Protein AF-A0A5N6SXN6-F1 (afdb_monomer_lite)

Sequence (174 aa):
MSVNTVGSVQGPEFLRRMLSLKTRLKDRTCPPSPDPSPRQLAESYRSSALIYLYRVMRRAFPMQRDELSSKATIQVASVVDSISQIPPRSLPECTLLFPPFLAGGEATAESHMESLRHRMLDIIESRGFKNVEVALSVLEKLWRLRITGRTTMEAVRVGWLDIVQQNGIELPLT

Organism: Aspergillus pseudotamarii (NCBI:txid132259)

Structure (mmCIF, N/CA/C/O backbone):
data_AF-A0A5N6SXN6-F1
#
_entry.id   AF-A0A5N6SXN6-F1
#
loop_
_atom_site.group_PDB
_atom_site.id
_atom_site.type_symbol
_atom_site.label_atom_id
_atom_site.label_alt_id
_atom_site.label_comp_id
_atom_site.label_asym_id
_atom_site.label_entity_id
_atom_site.label_seq_id
_atom_site.pdbx_PDB_ins_code
_atom_site.Cartn_x
_atom_site.Cartn_y
_atom_site.Cartn_z
_atom_site.occupancy
_atom_site.B_iso_or_equiv
_atom_site.auth_seq_id
_atom_site.auth_comp_id
_atom_site.auth_asym_id
_atom_site.auth_atom_id
_atom_site.pdbx_PDB_model_num
ATOM 1 N N . MET A 1 1 ? -34.735 -11.577 25.569 1.00 34.59 1 MET A N 1
ATOM 2 C CA . MET A 1 1 ? -33.868 -12.351 24.655 1.00 34.59 1 MET A CA 1
ATOM 3 C C . MET A 1 1 ? -32.653 -11.505 24.335 1.00 34.59 1 MET A C 1
ATOM 5 O O . MET A 1 1 ? -32.795 -10.313 24.104 1.00 34.59 1 MET A O 1
ATOM 9 N N . SER A 1 2 ? -31.482 -12.103 24.503 1.00 31.47 2 SER A N 1
ATOM 10 C CA . SER A 1 2 ? 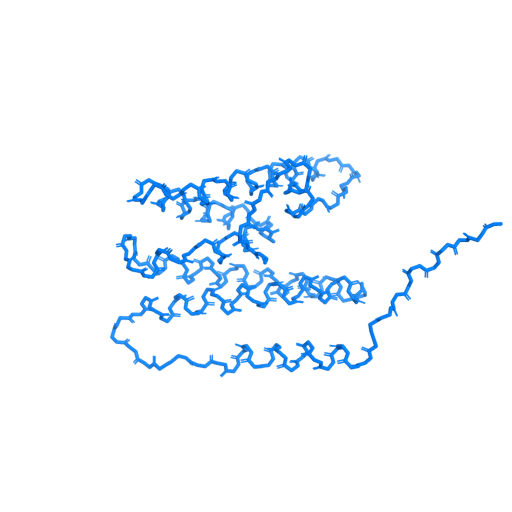-30.228 -11.454 24.879 1.00 31.47 2 SER A CA 1
ATOM 11 C C . SER A 1 2 ? -29.608 -10.579 23.789 1.00 31.47 2 SER A C 1
ATOM 13 O O . SER A 1 2 ? -29.466 -10.997 22.643 1.00 31.47 2 SER A O 1
ATOM 15 N N . VAL A 1 3 ? -29.183 -9.380 24.188 1.00 35.00 3 VAL A N 1
ATOM 16 C CA . VAL A 1 3 ? -28.285 -8.516 23.418 1.00 35.00 3 VAL A CA 1
ATOM 17 C C . VAL A 1 3 ? -26.883 -9.119 23.516 1.00 35.00 3 VAL A C 1
ATOM 19 O O . VAL A 1 3 ? -26.312 -9.196 24.601 1.00 35.00 3 VAL A O 1
ATOM 22 N N . ASN A 1 4 ? -26.350 -9.595 22.391 1.00 32.53 4 ASN A N 1
ATOM 23 C CA . ASN A 1 4 ? -24.990 -10.118 22.303 1.00 32.53 4 ASN A CA 1
ATOM 24 C C . ASN A 1 4 ? -23.973 -8.980 22.454 1.00 32.53 4 ASN A C 1
ATOM 26 O O . ASN A 1 4 ? -23.723 -8.211 21.526 1.00 32.53 4 ASN A O 1
ATOM 30 N N . THR A 1 5 ? -23.354 -8.906 23.626 1.00 39.94 5 THR A N 1
ATOM 31 C CA . THR A 1 5 ? -22.204 -8.053 23.922 1.00 39.94 5 THR A CA 1
ATOM 32 C C . THR A 1 5 ? -20.956 -8.612 23.230 1.00 39.94 5 THR A C 1
ATOM 34 O O . THR A 1 5 ? -20.186 -9.364 23.822 1.00 39.94 5 THR A O 1
ATOM 37 N N . VAL A 1 6 ? -20.716 -8.250 21.967 1.00 41.34 6 VAL A N 1
ATOM 38 C CA . VAL A 1 6 ? -19.408 -8.473 21.319 1.00 41.34 6 VAL A CA 1
ATOM 39 C C . VAL A 1 6 ? -18.481 -7.323 21.716 1.00 41.34 6 VAL A C 1
ATOM 41 O O . VAL A 1 6 ? -18.235 -6.390 20.956 1.00 41.34 6 VAL A O 1
ATOM 44 N N . GLY A 1 7 ? -18.017 -7.355 22.965 1.00 38.72 7 GLY A N 1
ATOM 45 C CA . GLY A 1 7 ? -17.086 -6.384 23.531 1.00 38.72 7 GLY A CA 1
ATOM 46 C C . GLY A 1 7 ? -15.751 -7.035 23.890 1.00 38.72 7 GLY A C 1
ATOM 47 O O . GLY A 1 7 ? -15.649 -7.705 24.906 1.00 38.72 7 GLY A O 1
ATOM 48 N N . SER A 1 8 ? -14.723 -6.789 23.071 1.00 47.69 8 SER A N 1
ATOM 49 C CA . SER A 1 8 ? -13.302 -6.767 23.462 1.00 47.69 8 SER A CA 1
ATOM 50 C C . SER A 1 8 ? -12.718 -8.004 24.186 1.00 47.69 8 SER A C 1
ATOM 52 O O . SER A 1 8 ? -12.332 -7.930 25.351 1.00 47.69 8 SER A O 1
ATOM 54 N N . VAL A 1 9 ? -12.486 -9.106 23.462 1.00 49.50 9 VAL A N 1
ATOM 55 C CA . VAL A 1 9 ? -11.634 -10.230 23.926 1.00 49.50 9 VAL A CA 1
ATOM 56 C C . VAL A 1 9 ? -10.223 -10.125 23.331 1.00 49.50 9 VAL A C 1
ATOM 58 O O . VAL A 1 9 ? -9.713 -11.053 22.712 1.00 49.50 9 VAL A O 1
ATOM 61 N N . GLN A 1 10 ? -9.571 -8.969 23.445 1.00 64.19 10 GLN A N 1
ATOM 62 C CA . GLN A 1 10 ? -8.147 -8.852 23.113 1.00 64.19 10 GLN A CA 1
ATOM 63 C C . GLN A 1 10 ? -7.425 -8.204 24.292 1.00 64.19 10 GLN A C 1
ATOM 65 O O . GLN A 1 10 ? -7.380 -6.989 24.438 1.00 64.19 10 GLN A O 1
ATOM 70 N N . GLY A 1 11 ? -6.943 -9.065 25.193 1.00 75.12 11 GLY A N 1
ATOM 71 C CA . GLY A 1 11 ? -6.340 -8.687 26.470 1.00 75.12 11 GLY A CA 1
ATOM 72 C C . GLY A 1 11 ? -4.941 -8.048 26.363 1.00 75.12 11 GLY A C 1
ATOM 73 O O . GLY A 1 11 ? -4.418 -7.853 25.262 1.00 75.12 11 GLY A O 1
ATOM 74 N N . PRO A 1 12 ? -4.287 -7.765 27.507 1.00 80.62 12 PRO A N 1
ATOM 75 C CA . PRO A 1 12 ? -2.975 -7.099 27.575 1.00 80.62 12 PRO A CA 1
ATOM 76 C C . PRO A 1 12 ? -1.869 -7.828 26.794 1.00 80.62 12 PRO A C 1
ATOM 78 O O . PRO A 1 12 ? -0.982 -7.200 26.217 1.00 80.62 12 PRO A O 1
ATOM 81 N N . GLU A 1 13 ? -1.963 -9.153 26.696 1.00 87.81 13 GLU A N 1
ATOM 82 C CA . GLU A 1 13 ? -1.066 -9.990 25.896 1.00 87.81 13 GLU A CA 1
ATOM 83 C C . GLU A 1 13 ? -1.103 -9.666 24.401 1.00 87.81 13 GLU A C 1
ATOM 85 O O . GLU A 1 13 ? -0.066 -9.640 23.733 1.00 87.81 13 GLU A O 1
ATOM 90 N N . PHE A 1 14 ? -2.291 -9.378 23.868 1.00 87.62 14 PHE A N 1
ATOM 91 C CA . PHE A 1 14 ? -2.446 -9.003 22.470 1.00 87.62 14 PHE A CA 1
ATOM 92 C C . PHE A 1 14 ? -1.757 -7.666 22.193 1.00 87.62 14 PHE A C 1
ATOM 94 O O . PHE A 1 14 ? -0.944 -7.565 21.273 1.00 87.62 14 PHE A O 1
ATOM 101 N N . LEU A 1 15 ? -2.006 -6.664 23.042 1.00 87.69 15 LEU A N 1
ATOM 102 C CA . LEU A 1 15 ? -1.361 -5.357 22.932 1.00 87.69 15 LEU A CA 1
ATOM 103 C C . LEU A 1 15 ? 0.166 -5.482 23.001 1.00 87.69 15 LEU A C 1
ATOM 105 O O . LEU A 1 15 ? 0.864 -4.924 22.155 1.00 87.69 15 LEU A O 1
ATOM 109 N N . ARG A 1 16 ? 0.688 -6.273 23.947 1.00 91.44 16 ARG A N 1
ATOM 110 C CA . ARG A 1 16 ? 2.127 -6.537 24.085 1.00 91.44 16 ARG A CA 1
ATOM 111 C C . ARG A 1 16 ? 2.730 -7.117 22.804 1.00 91.44 16 ARG A C 1
ATOM 113 O O . ARG A 1 16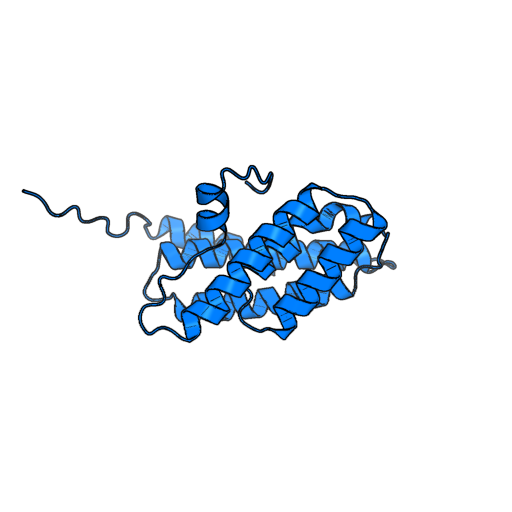 ? 3.774 -6.647 22.352 1.00 91.44 16 ARG A O 1
ATOM 120 N N . ARG A 1 17 ? 2.060 -8.094 22.183 1.00 93.56 17 ARG A N 1
ATOM 121 C CA . ARG A 1 17 ? 2.497 -8.688 20.907 1.00 93.56 17 ARG A CA 1
ATOM 122 C C . ARG A 1 17 ? 2.489 -7.670 19.768 1.00 93.56 17 ARG A C 1
ATOM 124 O O . ARG A 1 17 ? 3.462 -7.603 19.021 1.00 93.56 17 ARG A O 1
ATOM 131 N N . MET A 1 18 ? 1.437 -6.858 19.650 1.00 92.56 18 MET A N 1
ATOM 132 C CA . MET A 1 18 ? 1.347 -5.820 18.614 1.00 92.56 18 MET A CA 1
ATOM 133 C C . MET A 1 18 ? 2.438 -4.756 18.779 1.00 92.56 18 MET A C 1
ATOM 135 O O . MET A 1 18 ? 3.071 -4.366 17.800 1.00 92.56 18 MET A O 1
ATOM 139 N N . LEU A 1 19 ? 2.716 -4.325 20.013 1.00 92.94 19 LEU A N 1
ATOM 140 C CA . LEU A 1 19 ? 3.790 -3.373 20.302 1.00 92.94 19 LEU A CA 1
ATOM 141 C C . LEU A 1 19 ? 5.174 -3.967 20.014 1.00 92.94 19 LEU A C 1
ATOM 143 O O . LEU A 1 19 ? 5.983 -3.311 19.365 1.00 92.94 19 LEU A O 1
ATOM 147 N N . SER A 1 20 ? 5.423 -5.218 20.409 1.00 95.12 20 SER A N 1
ATOM 148 C CA . SER A 1 20 ? 6.669 -5.921 20.081 1.00 95.12 20 SER A CA 1
ATOM 149 C C . SER A 1 20 ? 6.879 -6.030 18.568 1.00 95.12 20 SER A C 1
ATOM 151 O O . SER A 1 20 ? 7.961 -5.724 18.066 1.00 95.12 20 SER A O 1
ATOM 153 N N . LEU A 1 21 ? 5.835 -6.402 17.818 1.00 94.19 21 LEU A N 1
ATOM 154 C CA . LEU A 1 21 ? 5.900 -6.483 16.360 1.00 94.19 21 LEU A CA 1
ATOM 155 C C . LEU A 1 21 ? 6.171 -5.112 15.730 1.00 94.19 21 LEU A C 1
ATOM 157 O O . LEU A 1 21 ? 7.016 -5.004 14.846 1.00 94.19 21 LEU A O 1
ATOM 161 N N . LYS A 1 22 ? 5.503 -4.061 16.215 1.00 94.81 22 LYS A N 1
ATOM 162 C CA . LYS A 1 22 ? 5.736 -2.681 15.776 1.00 94.81 22 LYS A CA 1
ATOM 163 C C . LYS A 1 22 ? 7.195 -2.268 15.970 1.00 94.81 22 LYS A C 1
ATOM 165 O O . LYS A 1 22 ? 7.774 -1.704 15.048 1.00 94.81 22 LYS A O 1
ATOM 170 N N . THR A 1 23 ? 7.775 -2.532 17.141 1.00 94.75 23 THR A N 1
ATOM 171 C CA . THR A 1 23 ? 9.180 -2.216 17.439 1.00 94.75 23 THR A CA 1
ATOM 172 C C . THR A 1 23 ? 10.114 -2.968 16.498 1.00 94.75 23 THR A C 1
ATOM 174 O O . THR A 1 23 ? 10.898 -2.348 15.792 1.00 94.75 23 THR A O 1
ATOM 177 N N . ARG A 1 24 ? 9.931 -4.285 16.350 1.00 94.94 24 ARG A N 1
ATOM 178 C CA . ARG A 1 24 ? 10.735 -5.106 15.428 1.00 94.94 24 ARG A CA 1
ATOM 179 C C . ARG A 1 24 ? 10.653 -4.642 13.974 1.00 94.94 24 ARG A C 1
ATOM 181 O O . ARG A 1 24 ? 11.650 -4.695 13.263 1.00 94.94 24 ARG A O 1
ATOM 188 N N . LEU A 1 25 ? 9.475 -4.210 13.520 1.00 93.62 25 LEU A N 1
ATOM 189 C CA . LEU A 1 25 ? 9.309 -3.639 12.184 1.00 93.62 25 LEU A CA 1
ATOM 190 C C . LEU A 1 25 ? 10.050 -2.308 12.052 1.00 93.62 25 LEU A C 1
ATOM 192 O O . LEU A 1 25 ? 10.621 -2.050 11.003 1.00 93.62 25 LEU A O 1
ATOM 196 N N . LYS A 1 26 ? 10.056 -1.464 13.087 1.00 92.12 26 LYS A N 1
ATOM 197 C CA . LYS A 1 26 ? 10.729 -0.160 13.054 1.00 92.12 26 LYS A CA 1
ATOM 198 C C . LYS A 1 26 ? 12.247 -0.259 13.115 1.00 92.12 26 LYS A C 1
ATOM 200 O O . LYS A 1 26 ? 12.901 0.485 12.394 1.00 92.12 26 LYS A O 1
ATOM 205 N N . ASP A 1 27 ? 12.765 -1.177 13.919 1.00 92.12 27 ASP A N 1
ATOM 206 C CA . ASP A 1 27 ? 14.200 -1.308 14.191 1.00 92.12 27 ASP A CA 1
ATOM 207 C C . ASP A 1 27 ? 14.943 -2.083 13.096 1.00 92.12 27 ASP A C 1
ATOM 209 O O . ASP A 1 27 ? 16.170 -2.170 13.102 1.00 92.12 27 ASP A O 1
ATOM 213 N N . ARG A 1 28 ? 14.213 -2.666 12.138 1.00 86.81 28 ARG A N 1
ATOM 214 C CA . ARG A 1 28 ? 14.816 -3.390 11.022 1.00 86.81 28 ARG A CA 1
ATOM 215 C C . ARG A 1 28 ? 15.556 -2.421 10.106 1.00 86.81 28 ARG A C 1
ATOM 217 O O . ARG A 1 28 ? 14.949 -1.534 9.513 1.00 86.81 28 ARG A O 1
ATOM 224 N N . THR A 1 29 ? 16.848 -2.660 9.934 1.00 87.56 29 THR A N 1
ATOM 225 C CA . THR A 1 29 ? 17.707 -1.938 8.998 1.00 87.56 29 THR A CA 1
ATOM 226 C C . THR A 1 29 ? 18.016 -2.803 7.780 1.00 87.56 29 THR A C 1
ATOM 228 O O . THR A 1 29 ? 18.074 -4.033 7.860 1.00 87.56 29 THR A O 1
ATOM 231 N N . CYS A 1 30 ? 18.197 -2.153 6.632 1.00 84.56 30 CYS A N 1
ATOM 232 C CA . CYS A 1 30 ? 18.748 -2.798 5.447 1.00 84.56 30 CYS A CA 1
ATOM 233 C C . CYS A 1 30 ? 20.255 -2.520 5.381 1.00 84.56 30 CYS A C 1
ATOM 235 O O . CYS A 1 30 ? 20.663 -1.389 5.664 1.00 84.56 30 CYS A O 1
ATOM 237 N N . PRO A 1 31 ? 21.082 -3.505 4.997 1.00 85.69 31 PRO A N 1
ATOM 238 C CA . PRO A 1 31 ? 22.493 -3.255 4.744 1.00 85.69 31 PRO A CA 1
ATOM 239 C C . PRO A 1 31 ? 22.663 -2.231 3.606 1.00 85.69 31 PRO A C 1
ATOM 241 O O . PRO A 1 31 ? 21.795 -2.133 2.730 1.00 85.69 31 PRO A O 1
ATOM 244 N N . PRO A 1 32 ? 23.762 -1.457 3.604 1.00 84.81 32 PRO A N 1
ATOM 245 C CA . PRO A 1 32 ? 24.049 -0.532 2.518 1.00 84.81 32 PRO A CA 1
ATOM 246 C C . PRO A 1 32 ? 24.235 -1.304 1.206 1.00 84.81 32 PRO A C 1
ATOM 248 O O . PRO A 1 32 ? 24.896 -2.339 1.168 1.00 84.81 32 PRO A O 1
ATOM 251 N N . SER A 1 33 ? 23.642 -0.787 0.132 1.00 83.75 33 SER A N 1
ATOM 252 C CA . SER A 1 33 ? 23.721 -1.344 -1.219 1.00 83.75 33 SER A CA 1
ATOM 253 C C . SER A 1 33 ? 23.948 -0.201 -2.213 1.00 83.75 33 SER A C 1
ATOM 255 O O . SER A 1 33 ? 23.331 0.855 -2.040 1.00 83.75 33 SER A O 1
ATOM 257 N N . PRO A 1 34 ? 24.794 -0.387 -3.245 1.00 86.25 34 PRO A N 1
ATOM 258 C CA . PRO A 1 34 ? 24.941 0.583 -4.330 1.00 86.25 34 PRO A CA 1
ATOM 259 C C . PRO A 1 34 ? 23.624 0.820 -5.075 1.00 86.25 34 PRO A C 1
ATOM 261 O O . PRO A 1 34 ? 23.320 1.947 -5.451 1.00 86.25 34 PRO A O 1
ATOM 264 N N . ASP A 1 35 ? 22.830 -0.240 -5.251 1.00 88.25 35 ASP A N 1
ATOM 265 C CA . ASP A 1 35 ? 21.473 -0.143 -5.776 1.00 88.25 35 ASP A CA 1
ATOM 266 C C . ASP A 1 35 ? 20.498 0.126 -4.615 1.00 88.25 35 ASP A C 1
ATOM 268 O O . ASP A 1 35 ? 20.360 -0.728 -3.727 1.00 88.25 35 ASP A O 1
ATOM 272 N N . PRO A 1 36 ? 19.815 1.286 -4.582 1.00 88.56 36 PRO A N 1
ATOM 273 C CA . PRO A 1 36 ? 18.842 1.587 -3.543 1.00 88.56 36 PRO A CA 1
ATOM 274 C C . PRO A 1 36 ? 17.527 0.813 -3.715 1.00 88.56 36 PRO A C 1
ATOM 276 O O . PRO A 1 36 ? 16.739 0.776 -2.769 1.00 88.56 36 PRO A O 1
ATOM 279 N N . SER A 1 37 ? 17.266 0.200 -4.874 1.00 91.44 37 SER A N 1
ATOM 280 C CA . SER A 1 37 ? 15.971 -0.403 -5.202 1.00 91.44 37 SER A CA 1
ATOM 281 C C . SER A 1 37 ? 15.540 -1.542 -4.259 1.00 91.44 37 SER A C 1
ATOM 283 O O . SER A 1 37 ? 14.380 -1.526 -3.834 1.00 91.44 37 SER A O 1
ATOM 285 N N . PRO A 1 38 ? 16.416 -2.463 -3.794 1.00 91.19 38 PRO A N 1
ATOM 286 C CA . PRO A 1 38 ? 16.017 -3.502 -2.842 1.00 91.19 38 PRO A CA 1
ATOM 287 C C . PRO A 1 38 ? 15.713 -2.926 -1.457 1.00 91.19 38 PRO A C 1
ATOM 289 O O . PRO A 1 38 ? 14.818 -3.406 -0.763 1.00 91.19 38 PRO A O 1
ATOM 292 N N . ARG A 1 39 ? 16.426 -1.862 -1.061 1.00 93.62 39 ARG A N 1
ATOM 293 C CA . ARG A 1 39 ? 16.140 -1.133 0.178 1.00 93.62 39 ARG A CA 1
ATOM 294 C C . ARG A 1 39 ? 14.769 -0.475 0.090 1.00 93.62 39 ARG A C 1
ATOM 296 O O . ARG A 1 39 ? 13.967 -0.664 0.992 1.00 93.62 39 ARG A O 1
ATOM 303 N N . GLN A 1 40 ? 14.468 0.231 -0.999 1.00 95.31 40 GLN A N 1
ATOM 304 C CA . GLN A 1 40 ? 13.153 0.855 -1.176 1.00 95.31 40 GLN A CA 1
ATOM 305 C C . GLN A 1 40 ? 12.021 -0.172 -1.215 1.00 95.31 40 GLN A C 1
ATOM 307 O O . GLN A 1 40 ? 10.957 0.049 -0.634 1.00 95.31 40 GLN A O 1
ATOM 312 N N . LEU A 1 41 ? 12.267 -1.339 -1.811 1.00 95.00 41 LEU A N 1
ATOM 313 C CA . LEU A 1 41 ? 11.327 -2.447 -1.747 1.00 95.00 41 LEU A CA 1
ATOM 314 C C . LEU A 1 41 ? 11.075 -2.873 -0.295 1.00 95.00 41 LEU A C 1
ATOM 316 O O . LEU A 1 41 ? 9.923 -2.905 0.140 1.00 95.00 41 LEU A O 1
ATOM 320 N N . ALA A 1 42 ? 12.132 -3.143 0.473 1.00 94.62 42 ALA A N 1
ATOM 321 C CA . ALA A 1 42 ? 12.014 -3.527 1.876 1.00 94.62 42 ALA A CA 1
ATOM 322 C C . ALA A 1 42 ? 11.286 -2.463 2.718 1.00 94.62 42 ALA A C 1
ATOM 324 O O . ALA A 1 42 ? 10.431 -2.811 3.537 1.00 94.62 42 ALA A O 1
ATOM 325 N N . GLU A 1 43 ? 11.566 -1.180 2.480 1.00 95.38 43 GLU A N 1
ATOM 326 C CA . GLU A 1 43 ? 10.892 -0.056 3.133 1.00 95.38 43 GLU A CA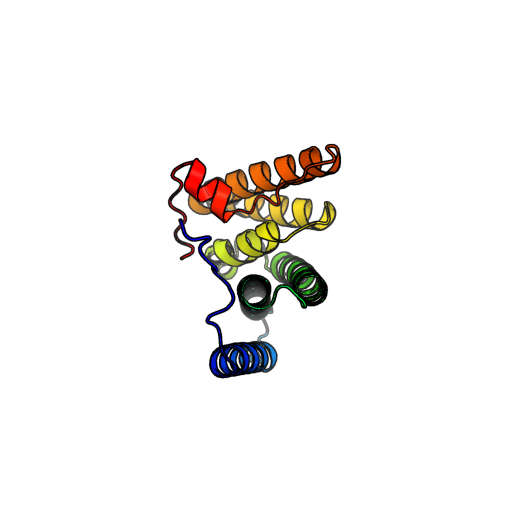 1
ATOM 327 C C . GLU A 1 43 ? 9.391 -0.019 2.818 1.00 95.38 43 GLU A C 1
ATOM 329 O O . GLU A 1 43 ? 8.570 0.055 3.736 1.00 95.38 43 GLU A O 1
ATOM 334 N N . SER A 1 44 ? 9.006 -0.195 1.549 1.00 97.06 44 SER A N 1
ATOM 335 C CA . SER A 1 44 ? 7.592 -0.232 1.154 1.00 97.06 44 SER A CA 1
ATOM 336 C C . SER A 1 44 ? 6.827 -1.370 1.848 1.00 97.06 44 SER A C 1
ATOM 338 O O . SER A 1 44 ? 5.718 -1.169 2.353 1.00 97.06 44 SER A O 1
ATOM 340 N N . TYR A 1 45 ? 7.435 -2.553 1.970 1.00 96.38 45 TYR A N 1
ATOM 341 C CA . TYR A 1 45 ? 6.852 -3.691 2.682 1.00 96.38 45 TYR A CA 1
ATOM 342 C C . TYR A 1 45 ? 6.770 -3.459 4.191 1.00 96.38 45 TYR A C 1
ATOM 344 O O . TYR A 1 45 ? 5.773 -3.824 4.817 1.00 96.38 45 TYR A O 1
ATOM 352 N N . ARG A 1 46 ? 7.788 -2.832 4.786 1.00 96.62 46 ARG A N 1
ATOM 353 C CA . ARG A 1 46 ? 7.825 -2.489 6.213 1.00 96.62 46 ARG A CA 1
ATOM 354 C C . ARG A 1 46 ? 6.710 -1.511 6.572 1.00 96.62 46 ARG A C 1
ATOM 356 O O . ARG A 1 46 ? 5.958 -1.763 7.517 1.00 96.62 46 ARG A O 1
ATOM 363 N N . SER A 1 47 ? 6.553 -0.442 5.794 1.00 97.75 47 SER A N 1
ATOM 364 C CA . SER A 1 47 ? 5.468 0.521 5.982 1.00 97.75 47 SER A CA 1
ATOM 365 C C . SER A 1 47 ? 4.101 -0.116 5.764 1.00 97.75 47 SER A C 1
ATOM 367 O O . SER A 1 47 ? 3.196 0.091 6.569 1.00 97.75 47 SER A O 1
ATOM 369 N N . SER A 1 48 ? 3.966 -0.991 4.771 1.00 97.38 48 SER A N 1
ATOM 370 C CA . SER A 1 48 ? 2.736 -1.755 4.536 1.00 97.38 48 SER A CA 1
ATOM 371 C C . SER A 1 48 ? 2.392 -2.671 5.716 1.00 97.38 48 SER A C 1
ATOM 373 O O . SER A 1 48 ? 1.276 -2.640 6.231 1.00 97.38 48 SER A O 1
ATOM 375 N N . ALA A 1 49 ? 3.358 -3.413 6.255 1.00 96.50 49 ALA A N 1
ATOM 376 C CA . ALA A 1 49 ? 3.139 -4.226 7.450 1.00 96.50 49 ALA A CA 1
ATOM 377 C C . ALA A 1 49 ? 2.677 -3.381 8.654 1.00 96.50 49 ALA A C 1
ATOM 379 O O . ALA A 1 49 ? 1.781 -3.794 9.394 1.00 96.50 49 ALA A O 1
ATOM 380 N N . LEU A 1 50 ? 3.229 -2.175 8.828 1.00 97.44 50 LEU A N 1
ATOM 381 C CA . LEU A 1 50 ? 2.779 -1.235 9.857 1.00 97.44 50 LEU A CA 1
ATOM 382 C C . LEU A 1 50 ? 1.348 -0.734 9.603 1.00 97.44 50 LEU A C 1
ATOM 384 O O . LEU A 1 50 ? 0.571 -0.655 10.553 1.00 97.44 50 LEU A O 1
ATOM 388 N N . ILE A 1 51 ? 0.968 -0.454 8.351 1.00 97.19 51 ILE A N 1
ATOM 389 C CA . ILE A 1 51 ? -0.418 -0.116 7.983 1.00 97.19 51 ILE A CA 1
ATOM 390 C C . ILE A 1 51 ? -1.371 -1.235 8.415 1.00 97.19 51 ILE A C 1
ATOM 392 O O . ILE A 1 51 ? -2.359 -0.976 9.109 1.00 97.19 51 ILE A O 1
ATOM 396 N N . TYR A 1 52 ? -1.058 -2.483 8.053 1.00 95.00 52 TYR A N 1
ATOM 397 C CA . TYR A 1 52 ? -1.870 -3.640 8.428 1.00 95.00 52 TYR A CA 1
ATOM 398 C C . TYR A 1 52 ? -1.982 -3.775 9.951 1.00 95.00 52 TYR A C 1
ATOM 400 O O . TYR A 1 52 ? -3.080 -3.929 10.490 1.00 95.00 52 TYR A O 1
ATOM 408 N N . LEU A 1 53 ? -0.860 -3.637 10.658 1.00 95.56 53 LEU A N 1
ATOM 409 C CA . LEU A 1 53 ? -0.810 -3.691 12.114 1.00 95.56 53 LEU A CA 1
ATOM 410 C C . LEU A 1 53 ? -1.716 -2.634 12.758 1.00 95.56 53 LEU A C 1
ATOM 412 O O . LEU A 1 53 ? -2.518 -2.957 13.634 1.00 95.56 53 LEU A O 1
ATOM 416 N N . TYR A 1 54 ? -1.653 -1.382 12.298 1.00 95.19 54 TYR A N 1
ATOM 417 C CA . TYR A 1 54 ? -2.517 -0.318 12.811 1.00 95.19 54 TYR A CA 1
ATOM 418 C C . TYR A 1 54 ? -3.992 -0.570 12.496 1.00 95.19 54 TYR A C 1
ATOM 420 O O . TYR A 1 54 ? -4.846 -0.295 13.338 1.00 95.19 54 TYR A O 1
ATOM 428 N N . ARG A 1 55 ? -4.314 -1.147 11.333 1.00 91.88 55 ARG A N 1
ATOM 429 C CA . ARG A 1 55 ? -5.684 -1.553 10.990 1.00 91.88 55 ARG A CA 1
ATOM 430 C C . ARG A 1 55 ? -6.222 -2.611 11.955 1.00 91.88 55 ARG A C 1
ATOM 432 O O . ARG A 1 55 ? -7.360 -2.490 12.409 1.00 91.88 55 ARG A O 1
ATOM 439 N N . VAL A 1 56 ? -5.411 -3.608 12.305 1.00 91.81 56 VAL A N 1
ATOM 440 C CA . VAL A 1 56 ? -5.769 -4.629 13.302 1.00 91.81 56 VAL A CA 1
ATOM 441 C C . VAL A 1 56 ? -5.953 -3.990 14.685 1.00 91.81 56 VAL A C 1
ATOM 443 O O . VAL A 1 56 ? -6.991 -4.182 15.317 1.00 91.81 56 VAL A O 1
ATOM 446 N N . MET A 1 57 ? -5.008 -3.154 15.125 1.00 91.81 57 MET A N 1
ATOM 447 C CA . MET A 1 57 ? -5.093 -2.458 16.415 1.00 91.81 57 MET A CA 1
ATOM 448 C C . MET A 1 57 ? -6.320 -1.538 16.509 1.00 91.81 57 MET A C 1
ATOM 450 O O . MET A 1 57 ? -6.944 -1.471 17.559 1.00 91.81 57 MET A O 1
ATOM 454 N N . ARG A 1 58 ? -6.729 -0.872 15.420 1.00 91.06 58 ARG A N 1
ATOM 455 C CA . ARG A 1 58 ? -7.932 -0.013 15.388 1.00 91.06 58 ARG A CA 1
ATOM 456 C C . ARG A 1 58 ? -9.226 -0.773 15.658 1.00 91.06 58 ARG A C 1
ATOM 458 O O . ARG A 1 58 ? -10.178 -0.180 16.161 1.00 91.06 58 ARG A O 1
ATOM 465 N N . ARG A 1 59 ? -9.283 -2.051 15.272 1.00 87.88 59 ARG A N 1
ATOM 466 C CA . ARG A 1 59 ? -10.431 -2.931 15.544 1.00 87.88 59 ARG A CA 1
ATOM 467 C C . ARG A 1 59 ? -10.443 -3.373 17.006 1.00 87.88 59 ARG A C 1
ATOM 469 O O . ARG A 1 59 ? -11.507 -3.419 17.608 1.00 87.88 59 ARG A O 1
ATOM 476 N N . ALA A 1 60 ? -9.263 -3.644 17.558 1.00 88.81 60 ALA A N 1
ATOM 477 C CA . ALA A 1 60 ? -9.073 -4.069 18.942 1.00 88.81 60 ALA A CA 1
ATOM 478 C C . ALA A 1 60 ? -9.268 -2.934 19.962 1.00 88.81 60 ALA A C 1
ATOM 480 O O . ALA A 1 60 ? -9.803 -3.156 21.042 1.00 88.81 60 ALA A O 1
ATOM 481 N N . PHE A 1 61 ? -8.851 -1.713 19.608 1.00 89.38 61 PHE A N 1
ATOM 482 C CA . PHE A 1 61 ? -8.800 -0.553 20.501 1.00 89.38 61 PHE A CA 1
ATOM 483 C C . PHE A 1 61 ? -9.532 0.655 19.888 1.00 89.38 61 PHE A C 1
ATOM 485 O O . PHE A 1 61 ? -8.888 1.589 19.399 1.00 89.38 61 PHE A O 1
ATOM 492 N N . PRO A 1 62 ? -10.881 0.682 19.912 1.00 87.75 62 PRO A N 1
ATOM 493 C CA . PRO A 1 62 ? -11.667 1.750 19.289 1.00 87.75 62 PRO A CA 1
ATOM 494 C C . PRO A 1 62 ? -11.337 3.159 19.801 1.00 87.75 62 PRO A C 1
ATOM 496 O O . PRO A 1 62 ? -11.380 4.105 19.021 1.00 87.75 62 PRO A O 1
ATOM 499 N N . MET A 1 63 ? -10.942 3.291 21.073 1.00 89.75 63 MET A N 1
ATOM 500 C CA . MET A 1 63 ? -10.577 4.579 21.685 1.00 89.75 63 MET A CA 1
ATOM 501 C C . MET A 1 63 ? -9.296 5.193 21.101 1.00 89.75 63 MET A C 1
ATOM 503 O O . MET A 1 63 ? -9.103 6.397 21.182 1.00 89.75 63 MET A O 1
ATOM 507 N N . GLN A 1 64 ? -8.430 4.388 20.474 1.00 90.69 64 GLN A N 1
ATOM 508 C CA . GLN A 1 64 ? -7.195 4.851 19.824 1.00 90.69 64 GLN A CA 1
ATOM 509 C C . GLN A 1 64 ? -7.353 4.979 18.301 1.00 90.69 64 GLN A C 1
ATOM 511 O O . GLN A 1 64 ? -6.366 5.076 17.568 1.00 90.69 64 GLN A O 1
ATOM 516 N N . ARG A 1 65 ? -8.590 4.927 17.786 1.00 89.75 65 ARG A N 1
ATOM 517 C CA . ARG A 1 65 ? -8.857 4.837 16.345 1.00 89.75 65 ARG A CA 1
ATOM 518 C C . ARG A 1 65 ? -8.218 5.974 15.554 1.00 89.75 65 ARG A C 1
ATOM 520 O O . ARG A 1 65 ? -7.633 5.696 14.505 1.00 89.75 65 ARG A O 1
ATOM 527 N N . ASP A 1 66 ? -8.329 7.209 16.025 1.00 91.38 66 ASP A N 1
ATOM 528 C CA . ASP A 1 66 ? -7.849 8.382 15.289 1.00 91.38 66 ASP A CA 1
ATOM 529 C C . ASP A 1 66 ? -6.323 8.470 15.306 1.00 91.38 66 ASP A C 1
ATOM 531 O O . ASP A 1 66 ? -5.702 8.640 14.257 1.00 91.38 66 ASP A O 1
ATOM 535 N N . GLU A 1 67 ? -5.703 8.213 16.460 1.00 94.81 67 GLU A N 1
ATOM 536 C CA . GLU A 1 67 ? -4.245 8.138 16.595 1.00 94.81 67 GLU A CA 1
ATOM 537 C C . GLU A 1 67 ? -3.648 7.059 15.675 1.00 94.81 67 GLU A C 1
ATOM 539 O O . GLU A 1 67 ? -2.682 7.296 14.944 1.00 94.81 67 GLU A O 1
ATOM 544 N N . LEU A 1 68 ? -4.240 5.862 15.667 1.00 94.75 68 LEU A N 1
ATOM 545 C CA . LEU A 1 68 ? -3.799 4.763 14.810 1.00 94.75 68 LEU A CA 1
ATOM 546 C C . LEU A 1 68 ? -4.076 5.037 13.324 1.00 94.75 68 LEU A C 1
ATOM 548 O O . LEU A 1 68 ? -3.306 4.592 12.474 1.00 94.75 68 LEU A O 1
ATOM 552 N N . SER A 1 69 ? -5.141 5.777 12.998 1.00 93.25 69 SER A N 1
ATOM 553 C CA . SER A 1 69 ? -5.423 6.203 11.619 1.00 93.25 69 SER A CA 1
ATOM 554 C C . SER A 1 69 ? -4.385 7.216 11.138 1.00 93.25 69 SER A C 1
ATOM 556 O O . SER A 1 69 ? -3.850 7.054 10.048 1.00 93.25 69 SER A O 1
ATOM 558 N N . SER A 1 70 ? -4.019 8.192 11.974 1.00 95.19 70 SER A N 1
ATOM 559 C CA . SER A 1 70 ? -2.941 9.146 11.681 1.00 95.19 70 SER A CA 1
ATOM 560 C C . SER A 1 70 ? -1.604 8.431 11.439 1.00 95.19 70 SER A C 1
ATOM 562 O O . SER A 1 70 ? -0.929 8.668 10.437 1.00 95.19 70 SER A O 1
ATOM 564 N N . LYS A 1 71 ? -1.266 7.447 12.284 1.00 96.62 71 LYS A N 1
ATOM 565 C CA . LYS A 1 71 ? -0.078 6.599 12.093 1.00 96.62 71 LYS A CA 1
ATOM 566 C C . LYS A 1 71 ? -0.107 5.812 10.781 1.00 96.62 71 LYS A C 1
ATOM 568 O O . LYS A 1 71 ? 0.937 5.686 10.146 1.00 96.62 71 LYS A O 1
ATOM 573 N N . ALA A 1 72 ? -1.265 5.292 10.371 1.00 96.00 72 ALA A N 1
ATOM 574 C CA . ALA A 1 72 ? -1.414 4.620 9.082 1.00 96.00 72 ALA A CA 1
ATOM 575 C C . ALA A 1 72 ? -1.214 5.595 7.910 1.00 96.00 72 ALA A C 1
ATOM 577 O O . ALA A 1 72 ? -0.482 5.261 6.985 1.00 96.00 72 ALA A O 1
ATOM 578 N N . THR A 1 73 ? -1.757 6.815 7.984 1.00 96.00 73 THR A N 1
ATOM 579 C CA . THR A 1 73 ? -1.555 7.861 6.965 1.00 96.00 73 THR A CA 1
ATOM 580 C C . THR A 1 73 ? -0.077 8.189 6.757 1.00 96.00 73 THR A C 1
ATOM 582 O O . THR A 1 73 ? 0.367 8.287 5.616 1.00 96.00 73 THR A O 1
ATOM 585 N N . ILE A 1 74 ? 0.707 8.288 7.836 1.00 97.50 74 ILE A N 1
ATOM 586 C CA . ILE A 1 74 ? 2.162 8.497 7.738 1.00 97.50 74 ILE A CA 1
ATOM 587 C C . ILE A 1 74 ? 2.820 7.353 6.956 1.00 97.50 74 ILE A C 1
ATOM 589 O O . ILE A 1 74 ? 3.669 7.589 6.105 1.00 97.50 74 ILE A O 1
ATOM 593 N N . GLN A 1 75 ? 2.416 6.107 7.216 1.00 98.31 75 GLN A N 1
ATOM 594 C CA . GLN A 1 75 ? 2.970 4.959 6.499 1.00 98.31 75 GLN A CA 1
ATOM 595 C C . GLN A 1 75 ? 2.514 4.887 5.038 1.00 98.31 75 GLN A C 1
ATOM 597 O O . GLN A 1 75 ? 3.283 4.412 4.211 1.00 98.31 75 GLN A O 1
ATOM 602 N N . VAL A 1 76 ? 1.316 5.377 4.695 1.00 98.38 76 VAL A N 1
ATOM 603 C CA . VAL A 1 76 ? 0.885 5.508 3.290 1.00 98.38 76 VAL A CA 1
ATOM 604 C C . VAL A 1 76 ? 1.841 6.425 2.528 1.00 98.38 76 VAL A C 1
ATOM 606 O O . VAL A 1 76 ? 2.296 6.042 1.454 1.00 98.38 76 VAL A O 1
ATOM 609 N N . ALA A 1 77 ? 2.193 7.582 3.100 1.00 98.25 77 ALA A N 1
ATOM 610 C CA . ALA A 1 77 ? 3.175 8.484 2.498 1.00 98.25 77 ALA A CA 1
ATOM 611 C C . ALA A 1 77 ? 4.534 7.786 2.316 1.00 98.25 77 ALA A C 1
ATOM 613 O O . ALA A 1 77 ? 5.075 7.783 1.217 1.00 98.25 77 ALA A O 1
ATOM 614 N N . SER A 1 78 ? 5.019 7.072 3.341 1.00 98.06 78 SER A N 1
ATOM 615 C CA . SER A 1 78 ? 6.266 6.298 3.236 1.00 98.06 78 SER A CA 1
ATOM 616 C C . SER A 1 78 ? 6.231 5.231 2.134 1.00 98.06 78 SER A C 1
ATOM 618 O O . SER A 1 78 ? 7.228 5.044 1.444 1.00 98.06 78 SER A O 1
ATOM 620 N N . VAL A 1 79 ? 5.099 4.544 1.927 1.00 98.50 79 VAL A N 1
ATOM 621 C CA . VAL A 1 79 ? 4.961 3.593 0.810 1.00 98.50 79 VAL A CA 1
ATOM 622 C C . VAL A 1 79 ? 5.068 4.316 -0.530 1.00 98.50 79 VAL A C 1
ATOM 624 O O . VAL A 1 79 ? 5.817 3.854 -1.385 1.00 98.50 79 VAL A O 1
ATOM 627 N N . VAL A 1 80 ? 4.358 5.434 -0.713 1.00 98.31 80 VAL A N 1
ATOM 628 C CA . VAL A 1 80 ? 4.401 6.232 -1.952 1.00 98.31 80 VAL A CA 1
ATOM 629 C C . VAL A 1 80 ? 5.827 6.712 -2.247 1.00 98.31 80 VAL A C 1
ATOM 631 O O . VAL A 1 80 ? 6.331 6.517 -3.357 1.00 98.31 80 VAL A O 1
ATOM 634 N N . ASP A 1 81 ? 6.511 7.254 -1.241 1.00 97.81 81 ASP A N 1
ATOM 635 C CA . ASP A 1 81 ? 7.890 7.727 -1.365 1.00 97.81 81 ASP A CA 1
ATOM 636 C C . ASP A 1 81 ? 8.852 6.592 -1.731 1.00 97.81 81 ASP A C 1
ATOM 638 O O . ASP A 1 81 ? 9.711 6.763 -2.597 1.00 97.81 81 ASP A O 1
ATOM 642 N N . SER A 1 82 ? 8.708 5.413 -1.119 1.00 96.88 82 SER A N 1
ATOM 643 C CA . SER A 1 82 ? 9.569 4.268 -1.419 1.00 96.88 82 SER A CA 1
ATOM 644 C C . SER A 1 82 ? 9.319 3.690 -2.810 1.00 96.88 82 SER A C 1
ATOM 646 O O . SER A 1 82 ? 10.275 3.458 -3.547 1.00 96.88 82 SER A O 1
ATOM 648 N N . ILE A 1 83 ? 8.062 3.469 -3.212 1.00 96.75 83 ILE A N 1
ATOM 649 C CA . ILE A 1 83 ? 7.775 2.853 -4.519 1.00 96.75 83 ILE A CA 1
ATOM 650 C C . ILE A 1 83 ? 8.125 3.775 -5.691 1.00 96.75 83 ILE A C 1
ATOM 652 O O . ILE A 1 83 ? 8.524 3.272 -6.739 1.00 96.75 83 ILE A O 1
ATOM 656 N N . SER A 1 84 ? 8.025 5.099 -5.517 1.00 95.31 84 SER A N 1
ATOM 657 C CA . SER A 1 84 ? 8.416 6.076 -6.547 1.00 95.31 84 SER A CA 1
ATOM 658 C C . SER A 1 84 ? 9.918 6.052 -6.853 1.00 95.31 84 SER A C 1
ATOM 660 O O . SER A 1 84 ? 10.334 6.393 -7.956 1.00 95.31 84 SER A O 1
ATOM 662 N N . GLN A 1 85 ? 10.732 5.590 -5.901 1.00 94.56 85 GLN A N 1
ATOM 663 C CA . GLN A 1 85 ? 12.180 5.450 -6.052 1.00 94.56 85 GLN A CA 1
ATOM 664 C C . GLN A 1 85 ? 12.602 4.092 -6.629 1.00 94.56 85 GLN A C 1
ATOM 666 O O . GLN A 1 85 ? 13.788 3.882 -6.882 1.00 94.56 85 GLN A O 1
ATOM 671 N N . ILE A 1 86 ? 11.672 3.152 -6.824 1.00 94.56 86 ILE A N 1
ATOM 672 C CA . ILE A 1 86 ? 11.970 1.858 -7.445 1.00 94.56 86 ILE A CA 1
ATOM 673 C C . ILE A 1 86 ? 11.889 2.029 -8.967 1.00 94.56 86 ILE A C 1
ATOM 675 O O . ILE A 1 86 ? 10.801 2.313 -9.483 1.00 94.56 86 ILE A O 1
ATOM 679 N N . PRO A 1 87 ? 12.985 1.804 -9.717 1.00 92.94 87 PRO A N 1
ATOM 680 C CA . PRO A 1 87 ? 12.972 1.975 -11.163 1.00 92.94 87 PRO A CA 1
ATOM 681 C C . PRO A 1 87 ? 11.887 1.110 -11.822 1.00 92.94 87 PRO A C 1
ATOM 683 O O . PRO A 1 87 ? 11.746 -0.065 -11.449 1.00 92.94 87 PRO A O 1
ATOM 686 N N . PRO A 1 88 ? 11.122 1.651 -12.785 1.00 90.06 88 PRO A N 1
ATOM 687 C CA . PRO A 1 88 ? 10.196 0.851 -13.570 1.00 90.06 88 PRO A CA 1
ATOM 688 C C . PRO A 1 88 ? 10.918 -0.296 -14.279 1.00 90.06 88 PRO A C 1
ATOM 690 O O . PRO A 1 88 ? 12.088 -0.163 -14.646 1.00 90.06 88 PRO A O 1
ATOM 693 N N . ARG A 1 89 ? 10.238 -1.423 -14.497 1.00 89.62 89 ARG A N 1
ATOM 694 C CA . ARG A 1 89 ? 10.787 -2.615 -15.177 1.00 89.62 89 ARG A CA 1
ATOM 695 C C . ARG A 1 89 ? 12.006 -3.244 -14.488 1.00 89.62 89 ARG A C 1
ATOM 697 O O . ARG A 1 89 ? 12.674 -4.099 -15.078 1.00 89.62 89 ARG A O 1
ATOM 704 N N . SER A 1 90 ? 12.283 -2.884 -13.237 1.00 90.50 90 SER A N 1
ATOM 705 C CA . SER A 1 90 ? 13.304 -3.535 -12.413 1.00 90.50 90 SER A CA 1
ATOM 706 C C . SER A 1 90 ? 12.804 -4.871 -11.846 1.00 90.50 90 SER A C 1
ATOM 708 O O . SER A 1 90 ? 11.610 -5.172 -11.884 1.00 90.50 90 SER A O 1
ATOM 710 N N . LEU A 1 91 ? 13.711 -5.704 -11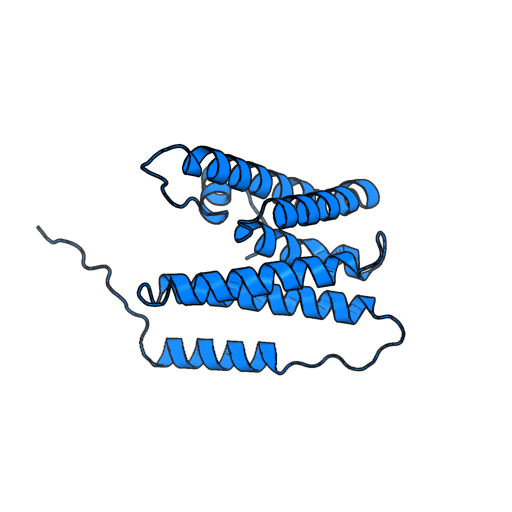.323 1.00 89.31 91 LEU A N 1
ATOM 711 C CA . LEU A 1 91 ? 13.322 -6.944 -10.637 1.00 89.31 91 LEU A CA 1
ATOM 712 C C . LEU A 1 91 ? 12.504 -6.682 -9.356 1.00 89.31 91 LEU A C 1
ATOM 714 O O . LEU A 1 91 ? 11.502 -7.371 -9.165 1.00 89.31 91 LEU A O 1
ATOM 718 N N . PRO A 1 92 ? 12.843 -5.692 -8.501 1.00 89.31 92 PRO A N 1
ATOM 719 C CA . PRO A 1 92 ? 12.039 -5.383 -7.318 1.00 89.31 92 PRO A CA 1
ATOM 720 C C . PRO A 1 92 ? 10.589 -5.009 -7.629 1.00 89.31 92 PRO A C 1
ATOM 722 O O . PRO A 1 92 ? 9.691 -5.379 -6.872 1.00 89.31 92 PRO A O 1
ATOM 725 N N . GLU A 1 93 ? 10.345 -4.342 -8.761 1.00 89.25 93 GLU A N 1
ATOM 726 C CA . GLU A 1 93 ? 8.996 -3.990 -9.212 1.00 89.25 93 GLU A CA 1
ATOM 727 C C . GLU A 1 93 ? 8.077 -5.211 -9.320 1.00 89.25 93 GLU A C 1
ATOM 729 O O . GLU A 1 93 ? 6.903 -5.126 -8.962 1.00 89.25 93 GLU A O 1
ATOM 734 N N . CYS A 1 94 ? 8.613 -6.368 -9.720 1.00 87.31 94 CYS A N 1
ATOM 735 C CA . CYS A 1 94 ? 7.821 -7.579 -9.920 1.00 87.31 94 CYS A CA 1
ATOM 736 C C . CYS A 1 94 ? 7.141 -8.095 -8.640 1.00 87.31 94 CYS A C 1
ATOM 738 O O . CYS A 1 94 ? 6.267 -8.955 -8.712 1.00 87.31 94 CYS A O 1
ATOM 740 N N . THR A 1 95 ? 7.525 -7.578 -7.470 1.00 89.25 95 THR A N 1
ATOM 741 C CA . THR A 1 95 ? 6.945 -7.951 -6.174 1.00 89.25 95 THR A CA 1
ATOM 742 C C . THR A 1 95 ? 6.037 -6.859 -5.587 1.00 89.25 95 THR A C 1
ATOM 744 O O . THR A 1 95 ? 5.422 -7.056 -4.547 1.00 89.25 95 THR A O 1
ATOM 747 N N . LEU A 1 96 ? 5.850 -5.722 -6.268 1.00 91.38 96 LEU A N 1
ATOM 748 C CA . LEU A 1 96 ? 5.116 -4.556 -5.758 1.00 91.38 96 LEU A CA 1
ATOM 749 C C . LEU A 1 96 ? 3.584 -4.678 -5.766 1.00 91.38 96 LEU A C 1
ATOM 751 O O . LEU A 1 96 ? 2.912 -3.659 -5.783 1.00 91.38 96 LEU A O 1
ATOM 755 N N . LEU A 1 97 ? 2.975 -5.862 -5.722 1.00 94.00 97 LEU A N 1
ATOM 756 C CA . LEU A 1 97 ? 1.511 -5.919 -5.594 1.00 94.00 97 LEU A CA 1
ATOM 757 C C . LEU A 1 97 ? 1.055 -5.475 -4.195 1.00 94.00 97 LEU A C 1
ATOM 759 O O . LEU A 1 97 ? 0.195 -4.606 -4.047 1.00 94.00 97 LEU A O 1
ATOM 763 N N . PHE A 1 98 ? 1.627 -6.092 -3.160 1.00 95.19 98 PHE A N 1
ATOM 764 C CA . PHE A 1 98 ? 1.143 -5.940 -1.789 1.00 95.19 98 PHE A CA 1
ATOM 765 C C . PHE A 1 98 ? 1.290 -4.508 -1.246 1.00 95.19 98 PHE A C 1
ATOM 767 O O . PHE A 1 98 ? 0.298 -3.985 -0.726 1.00 95.19 98 PHE A O 1
ATOM 774 N N . PRO A 1 99 ? 2.455 -3.834 -1.374 1.00 97.19 99 PRO A N 1
ATOM 775 C CA . PRO A 1 99 ? 2.624 -2.513 -0.780 1.00 97.19 99 PRO A CA 1
ATOM 776 C C . PRO A 1 99 ? 1.657 -1.426 -1.283 1.00 97.19 99 PRO A C 1
ATOM 778 O O . PRO A 1 99 ? 0.947 -0.841 -0.457 1.00 97.19 99 PRO A O 1
ATOM 781 N N . PRO A 1 100 ? 1.550 -1.150 -2.600 1.00 97.06 100 PRO A N 1
ATOM 782 C CA . PRO A 1 100 ? 0.641 -0.127 -3.092 1.00 97.06 100 PRO A CA 1
ATOM 783 C C . PRO A 1 100 ? -0.826 -0.510 -2.896 1.00 97.06 100 PRO A C 1
ATOM 785 O O . PRO A 1 100 ? -1.632 0.375 -2.613 1.00 97.06 100 PRO A O 1
ATOM 788 N N . PHE A 1 101 ? -1.182 -1.801 -2.956 1.00 97.00 101 PHE A N 1
ATOM 789 C CA . PHE A 1 101 ? -2.552 -2.220 -2.665 1.00 97.00 101 PHE A CA 1
ATOM 790 C C . PHE A 1 101 ? -2.958 -1.863 -1.234 1.00 97.00 101 PHE A C 1
ATOM 792 O O . PHE A 1 101 ? -3.990 -1.228 -1.000 1.00 97.00 101 PHE A O 1
ATOM 799 N N . LEU A 1 102 ? -2.127 -2.234 -0.259 1.00 96.44 102 LEU A N 1
ATOM 800 C CA . LEU A 1 102 ? -2.446 -1.987 1.138 1.00 96.44 102 LEU A CA 1
ATOM 801 C C . LEU A 1 102 ? -2.440 -0.489 1.469 1.00 96.44 102 LEU A C 1
ATOM 803 O O . LEU A 1 102 ? -3.334 -0.017 2.177 1.00 96.44 102 LEU A O 1
ATOM 807 N N . ALA A 1 103 ? -1.479 0.265 0.926 1.00 97.94 103 ALA A N 1
ATOM 808 C CA . ALA A 1 103 ? -1.441 1.717 1.063 1.00 97.94 103 ALA A CA 1
ATOM 809 C C . ALA A 1 103 ? -2.670 2.382 0.428 1.00 97.94 103 ALA A C 1
ATOM 811 O O . ALA A 1 103 ? -3.310 3.218 1.066 1.00 97.94 103 ALA A O 1
ATOM 812 N N . GLY A 1 104 ? -3.075 1.956 -0.771 1.00 97.06 104 GLY A N 1
ATOM 813 C CA . GLY A 1 104 ? -4.278 2.446 -1.450 1.00 97.06 104 GLY A CA 1
ATOM 814 C C . GLY A 1 104 ? -5.550 2.169 -0.658 1.00 97.06 104 GLY A C 1
ATOM 815 O O . GLY A 1 104 ? -6.454 3.007 -0.599 1.00 97.06 104 GLY A O 1
ATOM 816 N N . GLY A 1 105 ? -5.584 1.034 0.041 1.00 95.31 105 GLY A N 1
ATOM 817 C CA . GLY A 1 105 ? -6.655 0.659 0.954 1.00 95.31 105 GLY A CA 1
ATOM 818 C C . GLY A 1 105 ? -6.835 1.616 2.139 1.00 95.31 105 GLY A C 1
ATOM 819 O O . GLY A 1 105 ? -7.949 1.726 2.652 1.00 95.31 105 GLY A O 1
ATOM 820 N N . GLU A 1 106 ? -5.803 2.348 2.560 1.00 94.56 106 GLU A N 1
ATOM 821 C CA . GLU A 1 106 ? -5.870 3.343 3.647 1.00 94.56 106 GLU A CA 1
ATOM 822 C C . GLU A 1 106 ? -5.685 4.793 3.164 1.00 94.56 106 GLU A C 1
ATOM 824 O O . GLU A 1 106 ? -5.911 5.720 3.937 1.00 94.56 106 GLU A O 1
ATOM 829 N N . ALA A 1 107 ? -5.350 5.013 1.889 1.00 95.19 107 ALA A N 1
ATOM 830 C CA . ALA A 1 107 ? -5.175 6.344 1.320 1.00 95.19 107 ALA A CA 1
ATOM 831 C C . ALA A 1 107 ? -6.459 7.188 1.420 1.00 95.19 107 ALA A C 1
ATOM 833 O O . ALA A 1 107 ? -7.560 6.752 1.065 1.00 95.19 107 ALA A O 1
ATOM 834 N N . THR A 1 108 ? -6.312 8.420 1.908 1.00 91.00 108 THR A N 1
ATOM 835 C CA . THR A 1 108 ? -7.399 9.405 2.049 1.00 91.00 108 THR A CA 1
ATOM 836 C C . THR A 1 108 ? -7.154 10.689 1.264 1.00 91.00 108 THR A C 1
ATOM 838 O O . THR A 1 108 ? -8.123 11.387 0.955 1.00 91.00 108 THR A O 1
ATOM 841 N N . ALA A 1 109 ? -5.892 10.991 0.950 1.00 93.00 109 ALA A N 1
ATOM 842 C CA . ALA A 1 109 ? -5.486 12.099 0.097 1.00 93.00 109 ALA A CA 1
ATOM 843 C C . ALA A 1 109 ? -5.504 11.665 -1.371 1.00 93.00 109 ALA A C 1
ATOM 845 O O . ALA A 1 109 ? -4.997 10.593 -1.702 1.00 93.00 109 ALA A O 1
ATOM 846 N N . GLU A 1 110 ? -6.061 12.511 -2.233 1.00 94.44 110 GLU A N 1
ATOM 847 C CA . GLU A 1 110 ? -6.169 12.258 -3.672 1.00 94.44 110 GLU A CA 1
ATOM 848 C C . GLU A 1 110 ? -4.792 12.119 -4.327 1.00 94.44 110 GLU A C 1
ATOM 850 O O . GLU A 1 110 ? -4.567 11.175 -5.072 1.00 94.44 110 GLU A O 1
ATOM 855 N N . SER A 1 111 ? -3.820 12.947 -3.932 1.00 96.44 111 SER A N 1
ATOM 856 C CA . SER A 1 111 ? -2.436 12.846 -4.412 1.00 96.44 111 SER A CA 1
ATOM 857 C C . SER A 1 111 ? -1.815 11.464 -4.177 1.00 96.44 111 SER A C 1
ATOM 859 O O . SER A 1 111 ? -1.159 10.927 -5.063 1.00 96.44 111 SER A O 1
ATOM 861 N N . HIS A 1 112 ? -2.052 10.842 -3.016 1.00 97.12 112 HIS A N 1
ATOM 862 C CA . HIS A 1 112 ? -1.580 9.479 -2.755 1.00 97.12 112 HIS A CA 1
ATOM 863 C C . HIS A 1 112 ? -2.312 8.448 -3.622 1.00 97.12 112 HIS A C 1
ATOM 865 O O . HIS A 1 112 ? -1.680 7.507 -4.094 1.00 97.12 112 HIS A O 1
ATOM 871 N N . MET A 1 113 ? -3.625 8.607 -3.832 1.00 97.50 113 MET A N 1
ATOM 872 C CA . MET A 1 113 ? -4.403 7.714 -4.701 1.00 97.50 113 MET A CA 1
ATOM 873 C C . MET A 1 113 ? -3.888 7.772 -6.141 1.00 97.50 113 MET A C 1
ATOM 875 O O . MET A 1 113 ? -3.649 6.723 -6.732 1.00 97.50 113 MET A O 1
ATOM 879 N N . GLU A 1 114 ? -3.637 8.974 -6.667 1.00 97.69 114 GLU A N 1
ATOM 880 C CA . GLU A 1 114 ? -3.078 9.161 -8.007 1.00 97.69 114 GLU A CA 1
ATOM 881 C C . GLU A 1 114 ? -1.685 8.547 -8.134 1.00 97.69 114 GLU A C 1
ATOM 883 O O . GLU A 1 114 ? -1.440 7.790 -9.069 1.00 97.69 114 GLU A O 1
ATOM 888 N N . SER A 1 115 ? -0.775 8.791 -7.187 1.00 97.56 115 SER A N 1
ATOM 889 C CA . SER A 1 115 ? 0.568 8.191 -7.231 1.00 97.56 115 SER A CA 1
ATOM 890 C C . SER A 1 115 ? 0.526 6.660 -7.225 1.00 97.56 115 SER A C 1
ATOM 892 O O . SER A 1 115 ? 1.263 6.008 -7.963 1.00 97.56 115 SER A O 1
ATOM 894 N N . LEU A 1 116 ? -0.356 6.071 -6.411 1.00 98.06 116 LEU A N 1
ATOM 895 C CA . LEU A 1 116 ? -0.537 4.621 -6.345 1.00 98.06 116 LEU A CA 1
ATOM 896 C C . LEU A 1 116 ? -1.171 4.068 -7.625 1.00 98.06 116 LEU A C 1
ATOM 898 O O . LEU A 1 116 ? -0.720 3.034 -8.116 1.00 98.06 116 LEU A O 1
ATOM 902 N N . ARG A 1 117 ? -2.173 4.761 -8.183 1.00 98.12 117 ARG A N 1
ATOM 903 C CA . ARG A 1 117 ? -2.803 4.393 -9.457 1.00 98.12 117 ARG A CA 1
ATOM 904 C C . ARG A 1 117 ? -1.781 4.377 -10.581 1.00 98.12 117 ARG A C 1
ATOM 906 O O . ARG A 1 117 ? -1.644 3.342 -11.225 1.00 98.12 117 ARG A O 1
ATOM 913 N N . HIS A 1 118 ? -1.053 5.477 -10.783 1.00 97.00 118 HIS A N 1
ATOM 914 C CA . HIS A 1 118 ? -0.033 5.568 -11.829 1.00 97.00 118 HIS A CA 1
ATOM 915 C C . HIS A 1 118 ? 0.977 4.431 -11.699 1.00 97.00 118 HIS A C 1
ATOM 917 O O . HIS A 1 118 ? 1.218 3.706 -12.658 1.00 97.00 118 HIS A O 1
ATOM 923 N N . ARG A 1 119 ? 1.471 4.178 -10.480 1.00 96.25 119 ARG A N 1
ATOM 924 C CA . ARG A 1 119 ? 2.439 3.103 -10.270 1.00 96.25 119 ARG A CA 1
ATOM 925 C C . ARG A 1 119 ? 1.882 1.712 -10.587 1.00 96.25 119 ARG A C 1
ATOM 927 O O . ARG A 1 119 ? 2.611 0.871 -11.102 1.00 96.25 119 ARG A O 1
ATOM 934 N N . MET A 1 120 ? 0.622 1.434 -10.258 1.00 97.19 120 MET A N 1
ATOM 935 C CA . MET A 1 120 ? 0.002 0.146 -10.585 1.00 97.19 120 MET A CA 1
ATOM 936 C C . MET A 1 120 ? -0.273 0.008 -12.088 1.00 97.19 120 MET A C 1
ATOM 938 O O . MET A 1 120 ? -0.065 -1.078 -12.625 1.00 97.19 120 MET A O 1
ATOM 942 N N . LEU A 1 121 ? -0.670 1.089 -12.768 1.00 96.69 121 LEU A N 1
ATOM 943 C CA . LEU A 1 121 ? -0.827 1.120 -14.226 1.00 96.69 121 LEU A CA 1
ATOM 944 C C . LEU A 1 121 ? 0.501 0.849 -14.941 1.00 96.69 121 LEU A C 1
ATOM 946 O O . LEU A 1 121 ? 0.536 -0.025 -15.802 1.00 96.69 121 LEU A O 1
ATOM 950 N N . ASP A 1 122 ? 1.603 1.466 -14.506 1.00 94.31 122 ASP A N 1
ATOM 951 C CA . ASP A 1 122 ? 2.939 1.209 -15.066 1.00 94.31 122 ASP A CA 1
ATOM 952 C C . ASP A 1 122 ? 3.311 -0.285 -15.013 1.00 94.31 122 ASP A C 1
ATOM 954 O O . ASP A 1 122 ? 3.874 -0.843 -15.960 1.00 94.31 122 ASP A O 1
ATOM 958 N N . ILE A 1 123 ? 2.983 -0.965 -13.906 1.00 94.56 123 ILE A N 1
ATOM 959 C CA . ILE A 1 123 ? 3.237 -2.405 -13.738 1.00 94.56 123 ILE A CA 1
ATOM 960 C C . ILE A 1 123 ? 2.348 -3.223 -14.683 1.00 94.56 123 ILE A C 1
ATOM 962 O O . ILE A 1 123 ? 2.818 -4.183 -15.298 1.00 94.56 123 ILE A O 1
ATOM 966 N N . ILE A 1 124 ? 1.072 -2.855 -14.820 1.00 95.19 124 ILE A N 1
ATOM 967 C CA . ILE A 1 124 ? 0.132 -3.527 -15.727 1.00 95.19 124 ILE A CA 1
ATOM 968 C C . ILE A 1 124 ? 0.610 -3.390 -17.174 1.00 95.19 124 ILE A C 1
ATOM 970 O O . ILE A 1 124 ? 0.701 -4.395 -17.875 1.00 95.19 124 ILE A O 1
ATOM 974 N N . GLU A 1 125 ? 0.970 -2.184 -17.606 1.00 93.81 125 GLU A N 1
ATOM 975 C CA . GLU A 1 125 ? 1.410 -1.908 -18.974 1.00 93.81 125 GLU A CA 1
ATOM 976 C C . GLU A 1 125 ? 2.740 -2.587 -19.304 1.00 93.81 125 GLU A C 1
ATOM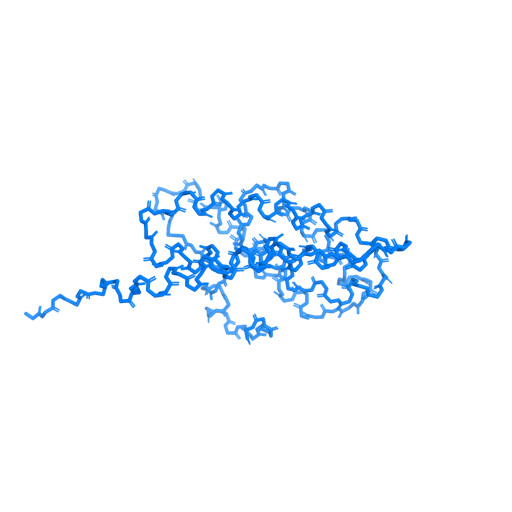 978 O O . GLU A 1 125 ? 2.911 -3.148 -20.385 1.00 93.81 125 GLU A O 1
ATOM 983 N N . SER A 1 126 ? 3.694 -2.566 -18.371 1.00 90.44 126 SER A N 1
ATOM 984 C CA . SER A 1 126 ? 5.036 -3.089 -18.630 1.00 90.44 126 SER A CA 1
ATOM 985 C C . SER A 1 126 ? 5.179 -4.600 -18.430 1.00 90.44 126 SER A C 1
ATOM 987 O O . SER A 1 126 ? 6.073 -5.201 -19.031 1.00 90.44 126 SER A O 1
ATOM 989 N N . ARG A 1 127 ? 4.340 -5.225 -17.589 1.00 89.00 127 ARG A N 1
ATOM 990 C CA . ARG A 1 127 ? 4.447 -6.653 -17.227 1.00 89.00 127 ARG A CA 1
ATOM 991 C C . ARG A 1 127 ? 3.207 -7.489 -17.541 1.00 89.00 127 ARG A C 1
ATOM 993 O O . ARG A 1 127 ? 3.313 -8.712 -17.562 1.00 89.00 127 ARG A O 1
ATOM 1000 N N . GLY A 1 128 ? 2.040 -6.880 -17.745 1.00 88.56 128 GLY A N 1
ATOM 1001 C CA . GLY A 1 128 ? 0.784 -7.602 -17.985 1.00 88.56 128 GLY A CA 1
ATOM 1002 C C . GLY A 1 128 ? 0.233 -8.337 -16.756 1.00 88.56 128 GLY A C 1
ATOM 1003 O O . GLY A 1 128 ? -0.514 -9.307 -16.889 1.00 88.56 128 GLY A O 1
ATOM 1004 N N . PHE A 1 129 ? 0.615 -7.917 -15.548 1.00 91.50 129 PHE A N 1
ATOM 1005 C CA . PHE A 1 129 ? 0.248 -8.584 -14.298 1.00 91.50 129 PHE A CA 1
ATOM 1006 C C . PHE A 1 129 ? -1.242 -8.419 -13.957 1.00 91.50 129 PHE A C 1
ATOM 1008 O O . PHE A 1 129 ? -1.678 -7.402 -13.418 1.00 91.50 129 PHE A O 1
ATOM 1015 N N . LYS A 1 130 ? -2.031 -9.467 -14.224 1.00 91.56 130 LYS A N 1
ATOM 1016 C CA . LYS A 1 130 ? -3.487 -9.485 -13.993 1.00 91.56 130 LYS A CA 1
ATOM 1017 C C . LYS A 1 130 ? -3.897 -9.336 -12.532 1.00 91.56 130 LYS A C 1
ATOM 1019 O O . LYS A 1 130 ? -4.916 -8.722 -12.238 1.00 91.56 130 LYS A O 1
ATOM 1024 N N . ASN A 1 131 ? -3.089 -9.836 -11.604 1.00 91.19 131 ASN A N 1
ATOM 1025 C CA . ASN A 1 131 ? -3.308 -9.623 -10.172 1.00 91.19 131 ASN A CA 1
ATOM 1026 C C . ASN A 1 131 ? -3.238 -8.132 -9.784 1.00 91.19 131 ASN A C 1
ATOM 1028 O O . ASN A 1 131 ? -3.998 -7.699 -8.921 1.00 91.19 131 ASN A O 1
ATOM 1032 N N . VAL A 1 132 ? -2.381 -7.341 -10.439 1.00 94.06 132 VAL A N 1
ATOM 1033 C CA . VAL A 1 132 ? -2.285 -5.887 -10.227 1.00 94.06 132 VAL A CA 1
ATOM 1034 C C . VAL A 1 132 ? -3.499 -5.171 -10.815 1.00 94.06 132 VAL A C 1
ATOM 1036 O O . VAL A 1 132 ? -4.051 -4.293 -10.160 1.00 94.06 132 VAL A O 1
ATOM 1039 N N . GLU A 1 133 ? -3.970 -5.590 -11.990 1.00 95.00 133 GLU A N 1
ATOM 1040 C CA . GLU A 1 133 ? -5.188 -5.058 -12.622 1.00 95.00 133 GLU A CA 1
ATOM 1041 C C . GLU A 1 133 ? -6.426 -5.255 -11.734 1.00 95.00 133 GLU A C 1
ATOM 1043 O O . GLU A 1 133 ? -7.149 -4.302 -11.431 1.00 95.00 133 GLU A O 1
ATOM 1048 N N . VAL A 1 134 ? -6.626 -6.475 -11.225 1.00 94.44 134 VAL A N 1
ATOM 1049 C CA . VAL A 1 134 ? -7.732 -6.786 -10.306 1.00 94.44 134 VAL A CA 1
ATOM 1050 C C . VAL A 1 134 ? -7.616 -5.969 -9.019 1.00 94.44 134 VAL A C 1
ATOM 1052 O O . VAL A 1 134 ? -8.591 -5.351 -8.587 1.00 94.44 134 VAL A O 1
ATOM 1055 N N . ALA A 1 135 ? -6.426 -5.914 -8.420 1.00 95.06 135 ALA A N 1
ATOM 1056 C CA . ALA A 1 135 ? -6.182 -5.138 -7.210 1.00 95.06 135 ALA A CA 1
ATOM 1057 C C . ALA A 1 135 ? -6.459 -3.637 -7.409 1.00 95.06 135 ALA A C 1
ATOM 1059 O O . ALA A 1 135 ? -7.092 -3.015 -6.553 1.00 95.06 135 ALA A O 1
ATOM 1060 N N . LEU A 1 136 ? -6.052 -3.066 -8.547 1.00 96.75 136 LEU A N 1
ATOM 1061 C CA . LEU A 1 136 ? -6.323 -1.669 -8.877 1.00 96.75 136 LEU A CA 1
ATOM 1062 C C . LEU A 1 136 ? -7.829 -1.417 -9.023 1.00 96.75 136 LEU A C 1
ATOM 1064 O O . LEU A 1 136 ? -8.338 -0.463 -8.443 1.00 96.75 136 LEU A O 1
ATOM 1068 N N . SER A 1 137 ? -8.571 -2.309 -9.685 1.00 95.88 137 SER A N 1
ATOM 1069 C CA . SER A 1 137 ? -10.031 -2.169 -9.823 1.00 95.88 137 SER A CA 1
ATOM 1070 C C . SER A 1 137 ? -10.761 -2.101 -8.466 1.00 95.88 137 SER A C 1
ATOM 1072 O O . SER A 1 137 ? -11.695 -1.311 -8.285 1.00 95.88 137 SER A O 1
ATOM 1074 N N . VAL A 1 138 ? -10.295 -2.873 -7.472 1.00 95.62 138 VAL A N 1
ATOM 1075 C CA . VAL A 1 138 ? -10.811 -2.841 -6.093 1.00 95.62 138 VAL A CA 1
ATOM 1076 C C . VAL A 1 138 ? -10.543 -1.483 -5.450 1.00 95.62 138 VAL A C 1
ATOM 1078 O O . VAL A 1 138 ? -11.442 -0.908 -4.827 1.00 95.62 138 VAL A O 1
ATOM 1081 N N . LEU A 1 139 ? -9.331 -0.953 -5.617 1.00 96.75 139 LEU A N 1
ATOM 1082 C CA . LEU A 1 139 ? -8.965 0.365 -5.109 1.00 96.75 139 LEU A CA 1
ATOM 1083 C C . LEU A 1 139 ? -9.776 1.482 -5.764 1.00 96.75 139 LEU A C 1
ATOM 1085 O O . LEU A 1 139 ? -10.294 2.340 -5.058 1.00 96.75 139 LEU A O 1
ATOM 1089 N N . GLU A 1 140 ? -9.984 1.451 -7.076 1.00 96.31 140 GLU A N 1
ATOM 1090 C CA . GLU A 1 140 ? -10.778 2.475 -7.759 1.00 96.31 140 GLU A CA 1
ATOM 1091 C C . GLU A 1 140 ? -12.245 2.470 -7.327 1.00 96.31 140 GLU A C 1
ATOM 1093 O O . GLU A 1 140 ? -12.869 3.527 -7.194 1.00 96.31 140 GLU A O 1
ATOM 1098 N N . LYS A 1 141 ? -12.820 1.288 -7.077 1.00 94.19 141 LYS A N 1
ATOM 1099 C CA . LYS A 1 141 ? -14.160 1.183 -6.486 1.00 94.19 141 LYS A CA 1
ATOM 1100 C C . LYS A 1 141 ? -14.172 1.754 -5.066 1.00 94.19 141 LYS A C 1
ATOM 1102 O O . LYS A 1 141 ? -15.069 2.527 -4.733 1.00 94.19 141 LYS A O 1
ATOM 1107 N N . LEU A 1 142 ? -13.160 1.447 -4.253 1.00 93.69 142 LEU A N 1
ATOM 1108 C CA . LEU A 1 142 ? -13.023 1.983 -2.896 1.00 93.69 142 LEU A CA 1
ATOM 1109 C C . LEU A 1 142 ? -12.913 3.509 -2.878 1.00 93.69 142 LEU A C 1
ATOM 1111 O O . LEU A 1 142 ? -13.590 4.168 -2.090 1.00 93.69 142 LEU A O 1
ATOM 1115 N N . TRP A 1 143 ? -12.051 4.072 -3.720 1.00 94.44 143 TRP A N 1
ATOM 1116 C CA . TRP A 1 143 ? -11.806 5.508 -3.776 1.00 94.44 143 TRP A CA 1
ATOM 1117 C C . TRP A 1 143 ? -13.049 6.261 -4.246 1.00 94.44 143 TRP A C 1
ATOM 1119 O O . TRP A 1 143 ? -13.426 7.241 -3.605 1.00 94.44 143 TRP A O 1
ATOM 1129 N N . ARG A 1 144 ? -13.765 5.746 -5.257 1.00 91.56 144 ARG A N 1
ATOM 1130 C CA . ARG A 1 144 ? -15.064 6.298 -5.678 1.00 91.56 144 ARG A CA 1
ATOM 1131 C C . ARG A 1 144 ? -16.071 6.325 -4.531 1.00 91.56 144 ARG A C 1
ATOM 1133 O O . ARG A 1 144 ? -16.614 7.386 -4.247 1.00 91.56 144 ARG A O 1
ATOM 1140 N N . LEU A 1 145 ? -16.245 5.208 -3.818 1.00 88.56 145 LEU A N 1
ATOM 1141 C CA . LEU A 1 145 ? -17.160 5.129 -2.671 1.00 88.56 145 LEU A CA 1
ATOM 1142 C C . LEU A 1 145 ? -16.787 6.098 -1.542 1.00 88.56 145 LEU A C 1
ATOM 1144 O O . LEU A 1 145 ? -17.665 6.627 -0.867 1.00 88.56 145 LEU A O 1
ATOM 1148 N N . ARG A 1 146 ? -15.493 6.360 -1.324 1.00 86.25 146 ARG A N 1
ATOM 1149 C CA . ARG A 1 146 ? -15.039 7.352 -0.336 1.00 86.25 146 ARG A CA 1
ATOM 1150 C C . ARG A 1 146 ? -15.360 8.776 -0.761 1.00 86.25 146 ARG A C 1
ATOM 1152 O O . ARG A 1 146 ? -15.761 9.568 0.085 1.00 86.25 146 ARG A O 1
ATOM 1159 N N . ILE A 1 147 ? -15.169 9.102 -2.036 1.00 84.06 147 ILE A N 1
ATOM 1160 C CA . ILE A 1 147 ? -15.453 10.436 -2.574 1.00 84.06 147 ILE A CA 1
ATOM 1161 C C . ILE A 1 147 ? -16.963 10.701 -2.532 1.00 84.06 147 ILE A C 1
ATOM 1163 O O . ILE A 1 147 ? -17.374 11.738 -2.020 1.00 84.06 147 ILE A O 1
ATOM 1167 N N . THR A 1 148 ? -17.790 9.742 -2.960 1.00 81.94 148 THR A N 1
ATOM 1168 C CA . THR A 1 148 ? -19.257 9.863 -2.903 1.00 81.94 148 THR A CA 1
ATOM 1169 C C . THR A 1 148 ? -19.793 9.795 -1.475 1.00 81.94 148 THR A C 1
ATOM 1171 O O . THR A 1 148 ? -20.728 10.498 -1.131 1.00 81.94 148 THR A O 1
ATOM 1174 N N . GLY A 1 149 ? -19.196 8.983 -0.601 1.00 72.38 149 GLY A N 1
ATOM 1175 C CA . GLY A 1 149 ? -19.609 8.891 0.800 1.00 72.38 149 GLY A CA 1
ATOM 1176 C C . GLY A 1 149 ? -19.319 10.166 1.595 1.00 72.38 149 GLY A C 1
ATOM 1177 O O . GLY A 1 149 ? -20.052 10.478 2.523 1.00 72.38 149 GLY A O 1
ATOM 1178 N N . ARG A 1 150 ? -18.292 10.946 1.223 1.00 62.78 150 ARG A N 1
ATOM 1179 C CA . ARG A 1 150 ? -18.014 12.259 1.838 1.00 62.78 150 ARG A CA 1
ATOM 1180 C C . ARG A 1 150 ? -19.119 13.286 1.586 1.00 62.78 150 ARG A C 1
ATOM 1182 O O . ARG A 1 150 ? -19.212 14.238 2.354 1.00 62.78 150 ARG A O 1
ATOM 1189 N N . THR A 1 151 ? -19.928 13.119 0.540 1.00 58.78 151 THR A N 1
ATOM 1190 C CA . THR A 1 151 ? -21.007 14.059 0.204 1.00 58.78 151 THR A CA 1
ATOM 1191 C C . THR A 1 151 ? -22.344 13.703 0.865 1.00 58.78 151 THR A C 1
ATOM 1193 O O . THR A 1 151 ? -23.235 14.546 0.911 1.00 58.78 151 THR A O 1
ATOM 1196 N N . THR A 1 152 ? -22.483 12.501 1.436 1.00 55.75 152 THR A N 1
ATOM 1197 C CA . THR A 1 152 ? -23.699 12.019 2.117 1.00 55.75 152 THR A CA 1
ATOM 1198 C C . THR A 1 152 ? -23.477 11.884 3.631 1.00 55.75 152 THR A C 1
ATOM 1200 O O . THR A 1 152 ? -22.481 11.301 4.050 1.00 55.75 152 THR A O 1
ATOM 1203 N N . MET A 1 153 ? -24.399 12.375 4.473 1.00 49.81 153 MET A N 1
ATOM 1204 C CA . MET A 1 153 ? -24.222 12.433 5.943 1.00 49.81 153 MET A CA 1
ATOM 1205 C C . MET A 1 153 ? -24.118 11.065 6.660 1.00 49.81 153 MET A C 1
ATOM 1207 O O . MET A 1 153 ? -23.684 11.024 7.809 1.00 49.81 153 MET A O 1
ATOM 1211 N N . GLU A 1 154 ? -24.434 9.946 6.001 1.00 47.38 154 GLU A N 1
ATOM 1212 C CA . GLU A 1 154 ? -24.305 8.583 6.545 1.00 47.38 154 GLU A CA 1
ATOM 1213 C C . GLU A 1 154 ? -23.227 7.776 5.805 1.00 47.38 154 GLU A C 1
ATOM 1215 O O . GLU A 1 154 ? -23.494 6.832 5.063 1.00 47.38 154 GLU A O 1
ATOM 1220 N N . ALA A 1 155 ? -21.960 8.140 5.996 1.00 51.25 155 ALA A N 1
ATOM 1221 C CA . ALA A 1 155 ? -20.857 7.380 5.420 1.00 51.25 155 ALA A CA 1
ATOM 1222 C C . ALA A 1 155 ? -20.546 6.132 6.267 1.00 51.25 155 ALA A C 1
ATOM 1224 O O . ALA A 1 155 ? -19.699 6.163 7.168 1.00 51.25 155 ALA A O 1
ATOM 1225 N N . VAL A 1 156 ? -21.180 4.999 5.954 1.00 55.69 156 VAL A N 1
ATOM 1226 C CA . VAL A 1 156 ? -20.663 3.685 6.372 1.00 55.69 156 VAL A CA 1
ATOM 1227 C C . VAL A 1 156 ? -19.225 3.570 5.851 1.00 55.69 156 VAL A C 1
ATOM 1229 O O . VAL A 1 156 ? -18.974 3.694 4.652 1.00 55.69 156 VAL A O 1
ATOM 1232 N N . ARG A 1 157 ? -18.245 3.373 6.745 1.00 65.75 157 ARG A N 1
ATOM 1233 C CA . ARG A 1 157 ? -16.830 3.239 6.356 1.00 65.75 157 ARG A CA 1
ATOM 1234 C C . ARG A 1 157 ? -16.601 1.904 5.639 1.00 65.75 157 ARG A C 1
ATOM 1236 O O . ARG A 1 157 ? -16.194 0.936 6.272 1.00 65.75 157 ARG A O 1
ATOM 1243 N N . VAL A 1 158 ? -16.810 1.883 4.324 1.00 75.50 158 VAL A N 1
ATOM 1244 C CA . VAL A 1 158 ? -16.472 0.748 3.454 1.00 75.50 158 VAL A CA 1
ATOM 1245 C C . VAL A 1 158 ? -14.950 0.576 3.392 1.00 75.50 158 VAL A C 1
ATOM 1247 O O . VAL A 1 158 ? -14.197 1.523 3.132 1.00 75.50 158 VAL A O 1
ATOM 1250 N N . GLY A 1 159 ? -14.477 -0.635 3.668 1.00 83.94 159 GLY A N 1
ATOM 1251 C CA . GLY A 1 159 ? -13.095 -1.062 3.496 1.00 83.94 159 GLY A CA 1
ATOM 1252 C C . GLY A 1 159 ? -12.899 -1.892 2.227 1.00 83.94 159 GLY A C 1
ATOM 1253 O O . GLY A 1 159 ? -13.836 -2.450 1.669 1.00 83.94 159 GLY A O 1
ATOM 1254 N N . TRP A 1 160 ? -11.644 -2.031 1.794 1.00 84.38 160 TRP A N 1
ATOM 1255 C CA . TRP A 1 160 ? -11.302 -2.880 0.646 1.00 84.38 160 TRP A CA 1
ATOM 1256 C C . TRP A 1 160 ? -11.724 -4.348 0.842 1.00 84.38 160 TRP A C 1
ATOM 1258 O O . TRP A 1 160 ? -12.138 -4.983 -0.118 1.00 84.38 160 TRP A O 1
ATOM 1268 N N . LEU A 1 161 ? -11.686 -4.871 2.078 1.00 84.81 161 LEU A N 1
ATOM 1269 C CA . LEU A 1 161 ? -12.155 -6.229 2.399 1.00 84.81 161 LEU A CA 1
ATOM 1270 C C . LEU A 1 161 ? -13.634 -6.427 2.053 1.00 84.81 161 LEU A C 1
ATOM 1272 O O . LEU A 1 161 ? -13.992 -7.472 1.522 1.00 84.81 161 LEU A O 1
ATOM 1276 N N . ASP A 1 162 ? -14.468 -5.416 2.303 1.00 83.38 162 ASP A N 1
ATOM 1277 C CA . ASP A 1 162 ? -15.902 -5.487 2.019 1.00 83.38 162 ASP A CA 1
ATOM 1278 C C . ASP A 1 162 ? -16.133 -5.564 0.503 1.00 83.38 162 ASP A C 1
ATOM 1280 O O . ASP A 1 162 ? -16.947 -6.350 0.030 1.00 83.38 162 ASP A O 1
ATOM 1284 N N . ILE A 1 163 ? -15.349 -4.814 -0.279 1.00 84.44 163 ILE A N 1
ATOM 1285 C CA . ILE A 1 163 ? -15.403 -4.840 -1.746 1.00 84.44 163 ILE A CA 1
ATOM 1286 C C . ILE A 1 163 ? -14.963 -6.203 -2.283 1.00 84.44 163 ILE A C 1
ATOM 1288 O O . ILE A 1 163 ? -15.625 -6.748 -3.165 1.00 84.44 163 ILE A O 1
ATOM 1292 N N . VAL A 1 164 ? -13.869 -6.757 -1.759 1.00 84.19 164 VAL A N 1
ATOM 1293 C CA . VAL A 1 164 ? -13.355 -8.075 -2.159 1.00 84.19 164 VAL A CA 1
ATOM 1294 C C . VAL A 1 164 ? -14.404 -9.159 -1.906 1.00 84.19 164 VAL A C 1
ATOM 1296 O O . VAL A 1 164 ? -14.739 -9.905 -2.824 1.00 84.19 164 VAL A O 1
ATOM 1299 N N . GLN A 1 165 ? -14.994 -9.177 -0.707 1.00 83.88 165 GLN A N 1
ATOM 1300 C CA . GLN A 1 165 ? -16.034 -10.138 -0.328 1.00 83.88 165 GLN A CA 1
ATOM 1301 C C . GLN A 1 165 ? -17.304 -9.990 -1.174 1.00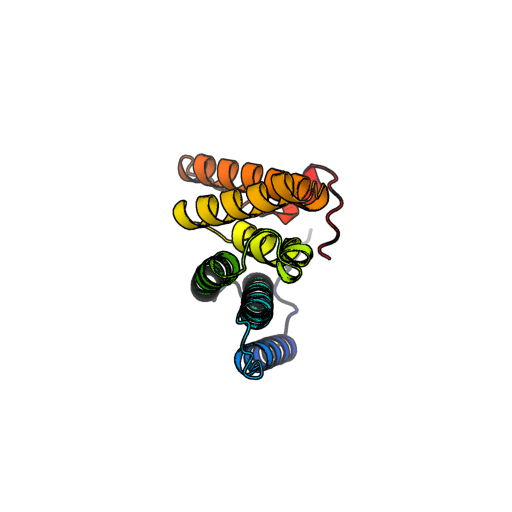 83.88 165 GLN A C 1
ATOM 1303 O O . GLN A 1 165 ? -17.823 -10.981 -1.676 1.00 83.88 165 GLN A O 1
ATOM 1308 N N . GLN A 1 166 ? -17.783 -8.761 -1.386 1.00 82.06 166 GLN A N 1
ATOM 1309 C CA . GLN A 1 166 ? -18.999 -8.501 -2.166 1.00 82.06 166 GLN A CA 1
ATOM 1310 C C . GLN A 1 166 ? -18.881 -8.899 -3.639 1.00 82.06 166 GLN A C 1
ATOM 1312 O O . GLN A 1 166 ? -19.888 -9.229 -4.256 1.00 82.06 166 GLN A O 1
ATOM 1317 N N . ASN A 1 167 ? -17.681 -8.827 -4.220 1.00 79.31 167 ASN A N 1
ATOM 1318 C CA . ASN A 1 167 ? -17.471 -9.122 -5.640 1.00 79.31 167 ASN A CA 1
ATOM 1319 C C . ASN A 1 167 ? -16.900 -10.533 -5.878 1.00 79.31 167 ASN A C 1
ATOM 1321 O O . ASN A 1 167 ? -16.551 -10.839 -7.013 1.00 79.31 167 ASN A O 1
ATOM 1325 N N . GLY A 1 168 ? -16.769 -11.369 -4.837 1.00 78.81 168 GLY A N 1
ATOM 1326 C CA . GLY A 1 168 ? -16.208 -12.721 -4.963 1.00 78.81 168 GLY A CA 1
ATOM 1327 C C . GLY A 1 168 ? -14.778 -12.737 -5.510 1.00 78.81 168 GLY A C 1
ATOM 1328 O O . GLY A 1 168 ? -14.412 -13.643 -6.251 1.00 78.81 168 GLY A O 1
ATOM 1329 N N . ILE A 1 169 ? -13.987 -11.703 -5.208 1.00 79.44 169 ILE A N 1
ATOM 1330 C CA . ILE A 1 169 ? -12.632 -11.566 -5.742 1.00 79.44 169 ILE A CA 1
ATOM 1331 C C . ILE A 1 169 ? -11.672 -12.383 -4.877 1.00 79.44 169 ILE A C 1
ATOM 1333 O O . ILE A 1 169 ? -11.562 -12.150 -3.675 1.00 79.44 169 ILE A O 1
ATOM 1337 N N . GLU A 1 170 ? -10.906 -13.272 -5.498 1.00 75.75 170 GLU A N 1
ATOM 1338 C CA . GLU A 1 170 ? -9.774 -13.936 -4.854 1.00 75.75 170 GLU A CA 1
ATOM 1339 C C . GLU A 1 170 ? -8.496 -13.129 -5.109 1.00 75.75 170 GLU A C 1
ATOM 1341 O O . GLU A 1 170 ? -7.910 -13.160 -6.191 1.00 75.75 170 GLU A O 1
ATOM 1346 N N . LEU A 1 171 ? -8.070 -12.357 -4.107 1.00 71.19 171 LEU A N 1
ATOM 1347 C CA . LEU A 1 171 ? -6.762 -11.706 -4.108 1.00 71.19 171 LEU A CA 1
ATOM 1348 C C . LEU A 1 171 ? -5.793 -12.551 -3.268 1.00 71.19 171 LEU A C 1
ATOM 1350 O O . LEU A 1 171 ? -6.060 -12.726 -2.077 1.00 71.19 171 LEU A O 1
ATOM 1354 N N . PRO A 1 172 ? -4.654 -13.018 -3.817 1.00 61.72 172 PRO A N 1
ATOM 1355 C CA . PRO A 1 172 ? -3.623 -13.725 -3.056 1.00 61.72 172 PRO A CA 1
ATOM 1356 C C . PRO A 1 172 ? -2.826 -12.724 -2.201 1.00 61.72 172 PRO A C 1
ATOM 1358 O O . PRO A 1 172 ? -1.660 -12.432 -2.457 1.00 61.72 172 PRO A O 1
ATOM 1361 N N . LEU A 1 173 ? -3.501 -12.115 -1.228 1.00 58.66 173 LEU A N 1
ATOM 1362 C CA . LEU A 1 173 ? -2.978 -11.081 -0.329 1.00 58.66 173 LEU A CA 1
ATOM 1363 C C . LEU A 1 173 ? -3.158 -11.450 1.152 1.00 58.66 173 LEU A C 1
ATOM 1365 O O . LEU A 1 173 ? -2.848 -10.636 2.026 1.00 58.66 173 LEU A O 1
ATOM 1369 N N . THR A 1 174 ? -3.664 -12.656 1.418 1.00 39.97 174 THR A N 1
ATOM 1370 C CA . THR A 1 174 ? -3.927 -13.231 2.743 1.00 39.97 174 THR A CA 1
ATOM 1371 C C . THR A 1 174 ? -3.419 -14.654 2.816 1.00 39.97 174 THR A C 1
ATOM 1373 O O . THR A 1 174 ? -3.750 -15.410 1.876 1.00 39.97 174 THR A O 1
#

Foldseek 3Di:
DDDDPPDAPQDPVNVVVLVVVLVVLVPDDDPDDPDCQVVLLSQLVSLLVLLVSLVVVCVRPVVCNVVSLVSNQVSLVSNLVSLVSHDQPDPSLVVPQRRLLSSLQSDDDPVSVVSSLVSLVSCCVPPVDVLSVVSNVLSVVQNVLSVVLVVDPDRPNDTSVNSCVVVVHDRPND

Secondary structure (DSSP, 8-state):
-----------HHHHHHHHHHHHHHHH--PPP-SS-HHHHHHHHHHHHHHHHHHHHHHHH-GGGHHHHHHHHHHHHHHHHHHHHTSPTTSTGGGGTTHHHHHHHHH--SHHHHHHHHHHHHHHHHHH--HHHHHHHHHHHHHHHHHHHHTTSS------HHHHHHHTT---S--

pLDDT: mean 86.62, std 15.5, range [31.47, 98.5]

Radius of gyration: 17.45 Å; chains: 1; bounding box: 59×28×46 Å

InterPro domains:
  IPR021858 Fungal transcription factor [PF11951] (14-172)